Protein AF-A0A7C9IL88-F1 (afdb_monomer_lite)

pLDDT: mean 88.11, std 16.63, range [37.88, 98.62]

Structure (mmCIF, N/CA/C/O backbone):
data_AF-A0A7C9IL88-F1
#
_entry.id   AF-A0A7C9IL88-F1
#
loop_
_atom_site.group_PDB
_atom_site.id
_atom_site.type_symbol
_atom_site.label_atom_id
_atom_site.label_alt_id
_atom_site.label_comp_id
_atom_site.label_asym_id
_atom_site.label_entity_id
_atom_site.label_seq_id
_atom_site.pdbx_PDB_ins_code
_atom_site.Cartn_x
_atom_site.Cartn_y
_atom_site.Cartn_z
_atom_site.occupancy
_atom_site.B_iso_or_equiv
_atom_site.auth_seq_id
_atom_site.auth_comp_id
_atom_site.auth_asym_id
_atom_site.auth_atom_id
_atom_site.pdbx_PDB_model_num
ATOM 1 N N . MET A 1 1 ? 44.503 -61.680 9.083 1.00 37.88 1 MET A N 1
ATOM 2 C CA . MET A 1 1 ? 44.429 -60.367 8.403 1.00 37.88 1 MET A CA 1
ATOM 3 C C . MET A 1 1 ? 43.040 -60.273 7.775 1.00 37.88 1 MET A C 1
ATOM 5 O O . MET A 1 1 ? 42.826 -60.885 6.746 1.00 37.88 1 MET A O 1
ATOM 9 N N . MET A 1 2 ? 41.980 -59.873 8.492 1.00 43.75 2 MET A N 1
ATOM 10 C CA . MET A 1 2 ? 41.565 -58.480 8.766 1.00 43.75 2 MET A CA 1
ATOM 11 C C . MET A 1 2 ? 41.816 -57.551 7.581 1.00 43.75 2 MET A C 1
ATOM 13 O O . MET A 1 2 ? 42.978 -57.285 7.341 1.00 43.75 2 MET A O 1
ATOM 17 N N . PHE A 1 3 ? 40.752 -57.094 6.907 1.00 45.72 3 PHE A N 1
ATOM 18 C CA . PHE A 1 3 ? 40.484 -55.721 6.425 1.00 45.72 3 PHE A CA 1
ATOM 19 C C . PHE A 1 3 ? 39.065 -55.735 5.807 1.00 45.72 3 PHE A C 1
ATOM 21 O O . PHE A 1 3 ? 38.864 -56.195 4.695 1.00 45.72 3 PHE A O 1
ATOM 28 N N . ARG A 1 4 ? 38.031 -55.603 6.647 1.00 45.09 4 ARG A N 1
ATOM 29 C CA . ARG A 1 4 ? 37.269 -54.367 6.934 1.00 45.09 4 ARG A CA 1
ATOM 30 C C . ARG A 1 4 ? 36.177 -54.079 5.892 1.00 45.09 4 ARG A C 1
ATOM 32 O O . ARG A 1 4 ? 36.437 -53.539 4.825 1.00 45.09 4 ARG A O 1
ATOM 39 N N . SER A 1 5 ? 34.948 -54.425 6.275 1.00 49.53 5 SER A N 1
ATOM 40 C CA . SER A 1 5 ? 33.688 -54.080 5.619 1.00 49.53 5 SER A CA 1
ATOM 41 C C . SER A 1 5 ? 33.572 -52.570 5.392 1.00 49.53 5 SER A C 1
ATOM 43 O O . SER A 1 5 ? 33.618 -51.796 6.347 1.00 49.53 5 SER A O 1
ATOM 45 N N . PHE A 1 6 ? 33.389 -52.151 4.141 1.00 49.81 6 PHE A N 1
ATOM 46 C CA . PHE A 1 6 ? 33.010 -50.780 3.807 1.00 49.81 6 PHE A CA 1
ATOM 47 C C . PHE A 1 6 ? 31.492 -50.639 3.951 1.00 49.81 6 PHE A C 1
ATOM 49 O O . PHE A 1 6 ? 30.730 -51.028 3.071 1.00 49.81 6 PHE A O 1
ATOM 56 N N . VAL A 1 7 ? 31.045 -50.097 5.083 1.00 52.34 7 VAL A N 1
ATOM 57 C CA . VAL A 1 7 ? 29.676 -49.594 5.232 1.00 52.34 7 VAL A CA 1
ATOM 58 C C . VAL A 1 7 ? 29.658 -48.187 4.640 1.00 52.34 7 VAL A C 1
ATOM 60 O O . VAL A 1 7 ? 30.181 -47.250 5.238 1.00 52.34 7 VAL A O 1
ATOM 63 N N . ALA A 1 8 ? 29.097 -48.041 3.441 1.00 50.50 8 ALA A N 1
ATOM 64 C CA . ALA A 1 8 ? 28.825 -46.737 2.853 1.00 50.50 8 ALA A CA 1
ATOM 65 C C . ALA A 1 8 ? 27.608 -46.126 3.564 1.00 50.50 8 ALA A C 1
ATOM 67 O O . ALA A 1 8 ? 26.461 -46.448 3.257 1.00 50.50 8 ALA A O 1
ATOM 68 N N . ALA A 1 9 ? 27.857 -45.276 4.559 1.00 52.31 9 ALA A N 1
ATOM 69 C CA . ALA A 1 9 ? 26.819 -44.468 5.181 1.00 52.31 9 ALA A CA 1
ATOM 70 C C . ALA A 1 9 ? 26.391 -43.369 4.195 1.00 52.31 9 ALA A C 1
ATOM 72 O O . ALA A 1 9 ? 27.053 -42.342 4.061 1.00 52.31 9 ALA A O 1
ATOM 73 N N . VAL A 1 10 ? 25.291 -43.600 3.477 1.00 53.22 10 VAL A N 1
ATOM 74 C CA . VAL A 1 10 ? 24.620 -42.564 2.686 1.00 53.22 10 VAL A CA 1
ATOM 75 C C . VAL A 1 10 ? 23.903 -41.639 3.666 1.00 53.22 10 VAL A C 1
ATOM 77 O O . VAL A 1 10 ? 22.799 -41.922 4.127 1.00 53.22 10 VAL A O 1
ATOM 80 N N . VAL A 1 11 ? 24.562 -40.543 4.031 1.00 55.41 11 VAL A N 1
ATOM 81 C CA . VAL A 1 11 ? 23.942 -39.448 4.779 1.00 55.41 11 VAL A CA 1
ATOM 82 C C . VAL A 1 11 ? 23.023 -38.703 3.810 1.00 55.41 11 VAL A C 1
ATOM 84 O O . VAL A 1 11 ? 23.478 -37.901 2.998 1.00 55.41 11 VAL A O 1
ATOM 87 N N . LEU A 1 12 ? 21.720 -38.988 3.872 1.00 51.81 12 LEU A N 1
ATOM 88 C CA . LEU A 1 12 ? 20.683 -38.164 3.250 1.00 51.81 12 LEU A CA 1
ATOM 89 C C . LEU A 1 12 ? 20.620 -36.827 4.002 1.00 51.81 12 LEU A C 1
ATOM 91 O O . LEU A 1 12 ? 19.875 -36.668 4.967 1.00 51.81 12 LEU A O 1
ATOM 95 N N . LEU A 1 13 ? 21.437 -35.866 3.572 1.00 50.72 13 LEU A N 1
ATOM 96 C CA . LEU A 1 13 ? 21.272 -34.455 3.910 1.00 50.72 13 LEU A CA 1
ATOM 97 C C . LEU A 1 13 ? 19.955 -33.984 3.287 1.00 50.72 13 LEU A C 1
ATOM 99 O O . LEU A 1 13 ? 19.906 -33.585 2.125 1.00 50.72 13 LEU A O 1
ATOM 103 N N . VAL A 1 14 ? 18.870 -34.045 4.058 1.00 59.97 14 VAL A N 1
ATOM 104 C CA . VAL A 1 14 ? 17.643 -33.318 3.733 1.00 59.97 14 VAL A CA 1
ATOM 105 C C . VAL A 1 14 ? 17.959 -31.841 3.952 1.00 59.97 14 VAL A C 1
ATOM 107 O O . VAL A 1 14 ? 17.772 -31.301 5.039 1.00 59.97 14 VAL A O 1
ATOM 110 N N . ALA A 1 15 ? 18.518 -31.193 2.931 1.00 57.97 15 ALA A N 1
ATOM 111 C CA . ALA A 1 15 ? 18.582 -29.745 2.873 1.00 57.97 15 ALA A CA 1
ATOM 112 C C . ALA A 1 15 ? 17.140 -29.254 2.734 1.00 57.97 15 ALA A C 1
ATOM 114 O O . ALA A 1 15 ? 16.581 -29.204 1.640 1.00 57.97 15 ALA A O 1
ATOM 115 N N . SER A 1 16 ? 16.502 -28.960 3.864 1.00 57.47 16 SER A N 1
ATOM 116 C CA . SER A 1 16 ? 15.250 -28.221 3.901 1.00 57.47 16 SER A CA 1
ATOM 117 C C . SER A 1 16 ? 15.529 -26.832 3.337 1.00 57.47 16 SER A C 1
ATOM 119 O O . SER A 1 16 ? 15.929 -25.924 4.062 1.00 57.47 16 SER A O 1
ATOM 121 N N . ALA A 1 17 ? 15.385 -26.692 2.019 1.00 55.34 17 ALA A N 1
ATOM 122 C CA . ALA A 1 17 ? 15.328 -25.410 1.353 1.00 55.34 17 ALA A CA 1
ATOM 123 C C . ALA A 1 17 ? 14.063 -24.714 1.857 1.00 55.34 17 ALA A C 1
ATOM 125 O O . ALA A 1 17 ? 12.967 -24.923 1.342 1.00 55.34 17 ALA A O 1
ATOM 126 N N . THR A 1 18 ? 14.200 -23.913 2.910 1.00 54.59 18 THR A N 1
ATOM 127 C CA . THR A 1 18 ? 13.276 -22.819 3.166 1.00 54.59 18 THR A CA 1
ATOM 128 C C . THR A 1 18 ? 13.361 -21.916 1.945 1.00 54.59 18 THR A C 1
ATOM 130 O O . THR A 1 18 ? 14.247 -21.072 1.835 1.00 54.59 18 THR A O 1
ATOM 133 N N . THR A 1 19 ? 12.483 -22.148 0.969 1.00 51.66 19 THR A N 1
ATOM 134 C CA . THR A 1 19 ? 12.276 -21.240 -0.152 1.00 51.66 19 THR A CA 1
ATOM 135 C C . THR A 1 19 ? 11.754 -19.941 0.442 1.00 51.66 19 THR A C 1
ATOM 137 O O . THR A 1 19 ? 10.556 -19.770 0.658 1.00 51.66 19 THR A O 1
ATOM 140 N N . CYS A 1 20 ? 12.674 -19.045 0.790 1.00 55.97 20 CYS A N 1
ATOM 141 C CA . CYS A 1 20 ? 12.358 -17.651 1.011 1.00 55.97 20 CYS A CA 1
ATOM 142 C C . CYS A 1 20 ? 11.897 -17.142 -0.355 1.00 55.97 20 CYS A C 1
ATOM 144 O O . CYS A 1 20 ? 12.716 -16.950 -1.253 1.00 55.97 20 CYS A O 1
ATOM 146 N N . PHE A 1 21 ? 10.583 -17.076 -0.570 1.00 68.44 21 PHE A N 1
ATOM 147 C CA . PHE A 1 21 ? 10.034 -16.510 -1.793 1.00 68.44 21 PHE A CA 1
ATOM 148 C C . PHE A 1 21 ? 10.399 -15.028 -1.792 1.00 68.44 21 PHE A C 1
ATOM 150 O O . PHE A 1 21 ? 9.805 -14.238 -1.060 1.00 68.44 21 PHE A O 1
ATOM 157 N N . ALA A 1 22 ? 11.436 -14.676 -2.549 1.00 83.25 22 ALA A N 1
ATOM 158 C CA . ALA A 1 22 ? 11.784 -13.288 -2.784 1.00 83.25 22 ALA A CA 1
ATOM 159 C C . ALA A 1 22 ? 10.616 -12.607 -3.509 1.00 83.25 22 ALA A C 1
ATOM 161 O O . ALA A 1 22 ? 9.989 -13.199 -4.393 1.00 83.25 22 ALA A O 1
ATOM 162 N N . TYR A 1 23 ? 10.308 -11.377 -3.109 1.00 92.62 23 TYR A N 1
ATOM 163 C CA . TYR A 1 23 ? 9.358 -10.544 -3.834 1.00 92.62 23 TYR A CA 1
ATOM 164 C C . TYR A 1 23 ? 9.940 -10.121 -5.186 1.00 92.62 23 TYR A C 1
ATOM 166 O O . TYR A 1 23 ? 11.154 -10.146 -5.373 1.00 92.62 23 TYR A O 1
ATOM 174 N N . SER A 1 24 ? 9.076 -9.729 -6.126 1.00 94.56 24 SER A N 1
ATOM 175 C CA . SER A 1 24 ? 9.546 -9.089 -7.357 1.00 94.56 24 SER A CA 1
ATOM 176 C C . SER A 1 24 ? 10.116 -7.698 -7.062 1.00 94.56 24 SER A C 1
ATOM 178 O O . SER A 1 24 ? 9.750 -7.076 -6.058 1.00 94.56 24 SER A O 1
ATOM 180 N N . ASP A 1 25 ? 10.946 -7.184 -7.970 1.00 94.81 25 ASP A N 1
ATOM 181 C CA . ASP A 1 25 ? 11.553 -5.854 -7.858 1.00 94.81 25 ASP A CA 1
ATOM 182 C C . ASP A 1 25 ? 10.495 -4.748 -7.693 1.00 94.81 25 ASP A C 1
ATOM 184 O O . ASP A 1 25 ? 10.693 -3.801 -6.937 1.00 94.81 25 ASP A O 1
ATOM 188 N N . GLU A 1 26 ? 9.339 -4.871 -8.351 1.00 95.88 26 GLU A N 1
ATOM 189 C CA . GLU A 1 26 ? 8.215 -3.931 -8.248 1.00 95.88 26 GLU A CA 1
ATOM 190 C C . GLU A 1 26 ? 7.624 -3.896 -6.836 1.00 95.88 26 GLU A C 1
ATOM 192 O O . GLU A 1 26 ? 7.374 -2.822 -6.276 1.00 95.88 26 GLU A O 1
ATOM 197 N N . ILE A 1 27 ?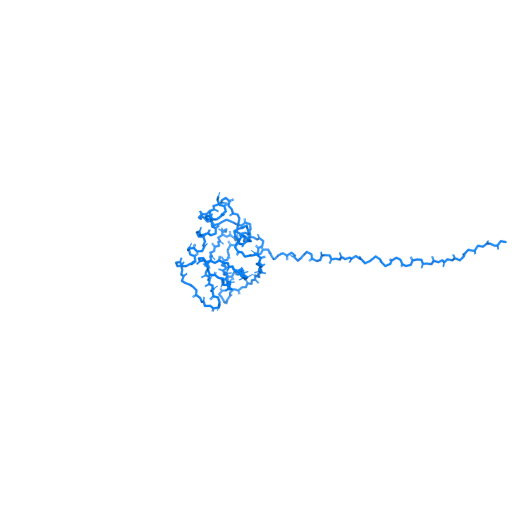 7.416 -5.078 -6.249 1.00 97.75 27 ILE A N 1
ATOM 198 C CA . ILE A 1 27 ? 6.896 -5.214 -4.889 1.00 97.75 27 ILE A CA 1
ATOM 199 C C . ILE A 1 27 ? 7.930 -4.684 -3.901 1.00 97.75 27 ILE A C 1
ATOM 201 O O . ILE A 1 27 ? 7.581 -3.900 -3.021 1.00 97.75 27 ILE A O 1
ATOM 205 N N . GLU A 1 28 ? 9.198 -5.074 -4.039 1.00 97.19 28 GLU A N 1
ATOM 206 C CA . GLU A 1 28 ? 10.271 -4.614 -3.158 1.00 97.19 28 GLU A CA 1
ATOM 207 C C . GLU A 1 28 ? 10.450 -3.093 -3.235 1.00 97.19 28 GLU A C 1
ATOM 209 O O . GLU A 1 28 ? 10.557 -2.416 -2.207 1.00 97.19 28 GLU A O 1
ATOM 214 N N . TRP A 1 29 ? 10.400 -2.534 -4.445 1.00 97.38 29 TRP A N 1
ATOM 215 C CA . TRP A 1 29 ? 10.470 -1.098 -4.660 1.00 97.38 29 TRP A CA 1
ATOM 216 C C . TRP A 1 29 ? 9.339 -0.374 -3.929 1.00 97.38 29 TRP A C 1
ATOM 218 O O . TRP A 1 29 ? 9.623 0.584 -3.207 1.00 97.38 29 TRP A O 1
ATOM 228 N N . LEU A 1 30 ? 8.087 -0.836 -4.068 1.00 98.19 30 LEU A N 1
ATOM 229 C CA . LEU A 1 30 ? 6.926 -0.213 -3.425 1.00 98.19 30 LEU A CA 1
ATOM 230 C C . LEU A 1 30 ? 6.976 -0.366 -1.906 1.00 98.19 30 LEU A C 1
ATOM 232 O O . LEU A 1 30 ? 6.764 0.612 -1.190 1.00 98.19 30 LEU A O 1
ATOM 236 N N . ARG A 1 31 ? 7.284 -1.575 -1.416 1.00 97.69 31 ARG A N 1
ATOM 237 C CA . ARG A 1 31 ? 7.424 -1.885 0.015 1.00 97.69 31 ARG A CA 1
ATOM 238 C C . ARG A 1 31 ? 8.335 -0.872 0.704 1.00 97.69 31 ARG A C 1
ATOM 240 O O . ARG A 1 31 ? 7.993 -0.411 1.789 1.00 97.69 31 ARG A O 1
ATOM 247 N N . ASN A 1 32 ? 9.430 -0.487 0.048 1.00 97.56 32 ASN A N 1
ATOM 248 C CA . ASN A 1 32 ? 10.443 0.446 0.548 1.00 97.56 32 ASN A CA 1
ATOM 249 C C . ASN A 1 32 ? 10.161 1.937 0.251 1.00 97.56 32 ASN A C 1
ATOM 251 O O . ASN A 1 32 ? 11.044 2.779 0.431 1.00 97.56 32 ASN A O 1
ATOM 255 N N . LYS A 1 33 ? 8.957 2.304 -0.211 1.00 97.88 33 LYS A N 1
ATOM 256 C CA . LYS A 1 33 ? 8.513 3.709 -0.301 1.00 97.88 33 LYS A CA 1
ATOM 257 C C . LYS A 1 33 ? 7.731 4.136 0.930 1.00 97.88 33 LYS A C 1
ATOM 259 O O . LYS A 1 33 ? 7.343 3.305 1.738 1.00 97.88 33 LYS A O 1
ATOM 264 N N . SER A 1 34 ? 7.468 5.436 1.029 1.00 97.44 34 SER A N 1
ATOM 265 C CA . SER A 1 34 ? 6.609 6.033 2.053 1.00 97.44 34 SER A CA 1
ATOM 266 C C . SER A 1 34 ? 5.509 6.849 1.383 1.00 97.44 34 SER A C 1
ATOM 268 O O . SER A 1 34 ? 5.749 7.515 0.370 1.00 97.44 34 SER A O 1
ATOM 270 N N . PHE A 1 35 ? 4.303 6.846 1.952 1.00 95.69 35 PHE A N 1
ATOM 271 C CA . PHE A 1 35 ? 3.278 7.798 1.530 1.00 95.69 35 PHE A CA 1
ATOM 272 C C . PHE A 1 35 ? 3.697 9.217 1.915 1.00 95.69 35 PHE A C 1
ATOM 274 O O . PHE A 1 35 ? 4.262 9.442 2.984 1.00 95.69 35 PHE A O 1
ATOM 281 N N . LYS A 1 36 ? 3.332 10.206 1.091 1.00 92.50 36 LYS A N 1
ATOM 282 C CA . LYS A 1 36 ? 3.567 11.625 1.420 1.00 92.50 36 LYS A CA 1
ATOM 283 C C . LYS A 1 36 ? 2.907 12.045 2.738 1.00 92.50 36 LYS A C 1
ATOM 285 O O . LYS A 1 36 ? 3.417 12.936 3.403 1.00 92.50 36 LYS A O 1
ATOM 290 N N . ALA A 1 37 ? 1.786 11.413 3.092 1.00 91.56 37 ALA A N 1
ATOM 291 C CA . ALA A 1 37 ? 1.056 11.673 4.329 1.00 91.56 37 ALA A CA 1
ATOM 292 C C . ALA A 1 37 ? 1.821 11.231 5.591 1.00 91.56 37 ALA A C 1
ATOM 294 O O . ALA A 1 37 ? 1.639 11.836 6.640 1.00 91.56 37 ALA A O 1
ATOM 295 N N . CYS A 1 38 ? 2.690 10.219 5.492 1.00 94.81 38 CYS A N 1
ATOM 296 C CA . CYS A 1 38 ? 3.501 9.732 6.607 1.00 94.81 38 CYS A CA 1
ATOM 297 C C . CYS A 1 38 ? 4.896 9.284 6.121 1.00 94.81 38 CYS A C 1
ATOM 299 O O . CYS A 1 38 ? 5.154 8.093 5.948 1.00 94.81 38 CYS A O 1
ATOM 301 N N . PRO A 1 39 ? 5.829 10.229 5.894 1.00 95.31 39 PRO A N 1
ATOM 302 C CA . PRO A 1 39 ? 7.110 9.946 5.238 1.00 95.31 39 PRO A CA 1
ATOM 303 C C . PRO A 1 39 ? 8.061 9.065 6.065 1.00 95.31 39 PRO A C 1
ATOM 305 O O . PRO A 1 39 ? 8.948 8.427 5.499 1.00 95.31 39 PRO A O 1
ATOM 308 N N . ASN A 1 40 ? 7.863 8.999 7.383 1.00 95.81 40 ASN A N 1
ATOM 309 C CA . ASN A 1 40 ? 8.730 8.269 8.313 1.00 95.81 40 ASN A CA 1
ATOM 310 C C . ASN A 1 40 ? 8.460 6.756 8.354 1.00 95.81 40 ASN A C 1
ATOM 312 O O . ASN A 1 40 ? 9.204 6.024 9.006 1.00 95.81 40 ASN A O 1
ATOM 316 N N . TYR A 1 41 ? 7.409 6.283 7.678 1.00 96.50 41 TYR A N 1
ATOM 317 C CA . TYR A 1 41 ? 7.009 4.880 7.687 1.00 96.50 41 TYR A CA 1
ATOM 318 C C . TYR A 1 41 ? 6.945 4.319 6.272 1.00 96.50 41 TYR A C 1
ATOM 320 O O . TYR A 1 41 ? 6.327 4.897 5.378 1.00 96.50 41 TYR A O 1
ATOM 328 N N . TYR A 1 42 ? 7.572 3.158 6.095 1.00 97.56 42 TYR A N 1
ATOM 329 C CA . TYR A 1 42 ? 7.540 2.430 4.837 1.00 97.56 42 TYR A CA 1
ATOM 330 C C . TYR A 1 42 ? 6.187 1.754 4.608 1.00 97.56 42 TYR A C 1
ATOM 332 O O . TYR A 1 42 ? 5.555 1.272 5.550 1.00 97.56 42 TYR A O 1
ATOM 340 N N . VAL A 1 43 ? 5.783 1.645 3.343 1.00 97.94 43 VAL A N 1
ATOM 341 C CA . VAL A 1 43 ? 4.524 1.028 2.905 1.00 97.94 43 VAL A CA 1
ATOM 342 C C . VAL A 1 43 ? 4.376 -0.396 3.443 1.00 97.94 43 VAL A C 1
ATOM 344 O O . VAL A 1 43 ? 3.290 -0.754 3.892 1.00 97.94 43 VAL A O 1
ATOM 347 N N . TRP A 1 44 ? 5.452 -1.195 3.471 1.00 96.81 44 TRP A N 1
ATOM 348 C CA . TRP A 1 44 ? 5.383 -2.557 4.018 1.00 96.81 44 TRP A CA 1
ATOM 349 C C . TRP A 1 44 ? 4.938 -2.578 5.484 1.00 96.81 44 TRP A C 1
ATOM 351 O O . TRP A 1 44 ? 4.108 -3.401 5.852 1.00 96.81 44 TRP A O 1
ATOM 361 N N . ARG A 1 45 ? 5.436 -1.642 6.304 1.00 96.38 45 ARG A N 1
ATOM 362 C CA . ARG A 1 45 ? 5.130 -1.581 7.737 1.00 96.38 45 ARG A CA 1
ATOM 363 C C . ARG A 1 45 ? 3.679 -1.178 7.970 1.00 96.38 45 ARG A C 1
ATOM 365 O O . ARG A 1 45 ? 3.026 -1.735 8.842 1.00 96.38 45 ARG A O 1
ATOM 372 N N . LEU A 1 46 ? 3.182 -0.230 7.175 1.00 96.88 46 LEU A N 1
ATOM 373 C CA . LEU A 1 46 ? 1.785 0.205 7.216 1.00 96.88 46 LEU A CA 1
ATOM 374 C C . LEU A 1 46 ? 0.837 -0.945 6.865 1.00 96.88 46 LEU A C 1
ATOM 376 O O . LEU A 1 46 ? -0.132 -1.198 7.575 1.00 96.88 46 LEU A O 1
ATOM 380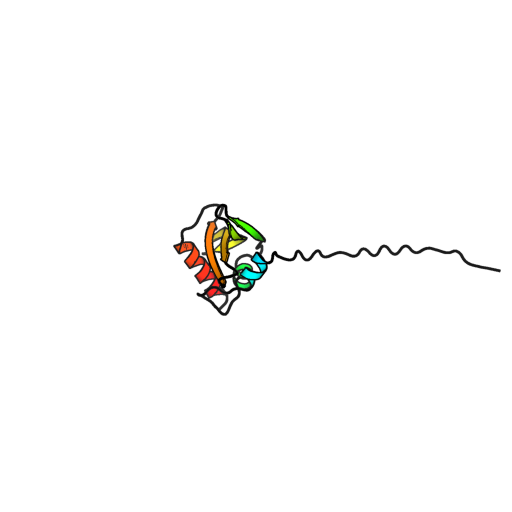 N N . ILE A 1 47 ? 1.151 -1.665 5.787 1.00 97.19 47 ILE A N 1
ATOM 381 C CA . ILE A 1 47 ? 0.332 -2.776 5.316 1.00 97.19 47 ILE A CA 1
ATOM 382 C C . ILE A 1 47 ? 0.371 -3.943 6.294 1.00 97.19 47 ILE A C 1
ATOM 384 O O . ILE A 1 47 ? -0.687 -4.431 6.663 1.00 97.19 47 ILE A O 1
ATOM 388 N N . GLU A 1 48 ? 1.540 -4.373 6.765 1.00 94.94 48 GLU A N 1
ATOM 389 C CA . GLU A 1 48 ? 1.640 -5.504 7.698 1.00 94.94 48 GLU A CA 1
ATOM 390 C C . GLU A 1 48 ? 0.978 -5.208 9.059 1.00 94.94 48 GLU A C 1
ATOM 392 O O . GLU A 1 48 ? 0.503 -6.133 9.714 1.00 94.94 48 GLU A O 1
ATOM 397 N N . ASN A 1 49 ? 0.856 -3.932 9.455 1.00 94.44 49 ASN A N 1
ATOM 398 C CA . ASN A 1 49 ? 0.094 -3.529 10.644 1.00 94.44 49 ASN A CA 1
ATOM 399 C C . ASN A 1 49 ? -1.427 -3.737 10.484 1.00 94.44 49 ASN A C 1
ATOM 401 O O . ASN A 1 49 ? -2.112 -4.062 11.450 1.00 94.44 49 ASN A O 1
ATOM 405 N N . TYR A 1 50 ? -1.960 -3.562 9.272 1.00 94.25 50 TYR A N 1
ATOM 406 C CA . TYR A 1 50 ? -3.396 -3.685 8.978 1.00 94.25 50 TYR A CA 1
ATOM 407 C C . TYR A 1 50 ? -3.799 -5.066 8.448 1.00 94.25 50 TYR A C 1
ATOM 409 O O . TYR A 1 50 ? -4.925 -5.518 8.661 1.00 94.25 50 TYR A O 1
ATOM 417 N N . PHE A 1 51 ? -2.883 -5.729 7.748 1.00 95.12 51 PHE A N 1
ATOM 418 C CA . PHE A 1 51 ? -3.095 -6.967 7.011 1.00 95.12 51 PHE A CA 1
ATOM 419 C C . PHE A 1 51 ? -2.187 -8.066 7.579 1.00 95.12 51 PHE A C 1
ATOM 421 O O . PHE A 1 51 ? -1.113 -8.323 7.026 1.00 95.12 51 PHE A O 1
ATOM 428 N N . PRO A 1 52 ? -2.601 -8.760 8.654 1.00 90.81 52 PRO A N 1
ATOM 429 C CA . PRO A 1 52 ? -1.799 -9.830 9.251 1.00 90.81 52 PRO A CA 1
ATOM 430 C C . PRO A 1 52 ? -1.545 -11.007 8.294 1.00 90.81 52 PRO A C 1
ATOM 432 O O . PRO A 1 52 ? -0.614 -11.780 8.500 1.00 90.81 52 PRO A O 1
ATOM 435 N N . ASP A 1 53 ? -2.366 -11.162 7.252 1.00 94.44 53 ASP A N 1
ATOM 436 C CA . ASP A 1 53 ? -2.248 -12.189 6.214 1.00 94.44 53 ASP A CA 1
ATOM 437 C C . ASP A 1 53 ? -1.995 -11.600 4.813 1.00 94.44 53 ASP A C 1
ATOM 439 O O . ASP A 1 53 ? -2.398 -12.199 3.811 1.00 94.44 53 ASP A O 1
ATOM 443 N N . ALA A 1 54 ? -1.330 -10.437 4.738 1.00 96.94 54 ALA A N 1
ATOM 444 C CA . ALA A 1 54 ? -1.015 -9.754 3.484 1.00 96.94 54 ALA A CA 1
ATOM 445 C C . ALA A 1 54 ? -0.347 -10.677 2.453 1.00 96.94 54 ALA A C 1
ATOM 447 O O . ALA A 1 54 ? 0.674 -11.318 2.710 1.00 96.94 54 ALA A O 1
ATOM 448 N N . ARG A 1 55 ? -0.893 -10.675 1.238 1.00 97.19 55 ARG A N 1
ATOM 449 C CA . ARG A 1 55 ? -0.321 -11.309 0.049 1.00 97.19 55 ARG A CA 1
ATOM 450 C C . ARG A 1 55 ? -0.083 -10.253 -1.010 1.00 97.19 55 ARG A C 1
ATOM 452 O O . ARG A 1 55 ? -0.975 -9.453 -1.276 1.00 97.19 55 ARG A O 1
ATOM 459 N N . TRP A 1 56 ? 1.101 -10.294 -1.602 1.00 97.56 56 TRP A N 1
ATOM 460 C CA . TRP A 1 56 ? 1.551 -9.331 -2.595 1.00 97.56 56 TRP A CA 1
ATOM 461 C C . TRP A 1 56 ? 1.731 -10.018 -3.942 1.00 97.56 56 TRP A C 1
ATOM 463 O O . TRP A 1 56 ? 2.281 -11.117 -4.008 1.00 97.56 56 TRP A O 1
ATOM 473 N N . ASP A 1 57 ? 1.315 -9.341 -5.000 1.00 96.75 57 ASP A N 1
ATOM 474 C CA . ASP A 1 57 ? 1.559 -9.729 -6.384 1.00 96.75 57 ASP A CA 1
ATOM 475 C C . ASP A 1 57 ? 1.787 -8.482 -7.230 1.00 96.75 57 ASP A C 1
ATOM 477 O O . ASP A 1 57 ? 1.287 -7.400 -6.924 1.00 96.75 57 ASP A O 1
ATOM 481 N N . SER A 1 58 ? 2.569 -8.639 -8.287 1.00 96.62 58 SER A N 1
ATOM 482 C CA . SER A 1 58 ? 2.876 -7.594 -9.252 1.00 96.62 58 SER A CA 1
ATOM 483 C C . SER A 1 58 ? 2.490 -8.043 -10.650 1.00 96.62 58 SER A C 1
ATOM 485 O O . SER A 1 58 ? 2.377 -9.235 -10.946 1.00 96.62 58 SER A O 1
ATOM 487 N N . GLY A 1 59 ? 2.274 -7.066 -11.518 1.00 94.31 59 GLY A N 1
ATOM 488 C CA . GLY A 1 59 ? 1.952 -7.306 -12.910 1.00 94.31 59 GLY A CA 1
ATOM 489 C C . GLY A 1 59 ? 1.879 -6.010 -13.696 1.00 94.31 59 GLY A C 1
ATOM 490 O O . GLY A 1 59 ? 2.419 -4.979 -13.291 1.00 94.31 59 GLY A O 1
ATOM 491 N N . TRP A 1 60 ? 1.170 -6.085 -14.812 1.00 92.31 60 TRP A N 1
ATOM 492 C CA . TRP A 1 60 ? 0.914 -4.960 -15.697 1.00 92.31 60 TRP A CA 1
ATOM 493 C C . TRP A 1 60 ? -0.588 -4.709 -15.780 1.00 92.31 60 TRP A C 1
ATOM 495 O O . TRP A 1 60 ? -1.369 -5.662 -15.781 1.00 92.31 60 TRP A O 1
ATOM 505 N N . SER A 1 61 ? -0.990 -3.442 -15.842 1.00 84.75 61 SER A N 1
ATOM 506 C CA . SER A 1 61 ? -2.344 -3.075 -16.252 1.00 84.75 61 SER A CA 1
ATOM 507 C C . SER A 1 61 ? -2.517 -3.271 -17.761 1.00 84.75 61 SER A C 1
ATOM 509 O O . SER A 1 61 ? -1.539 -3.321 -18.511 1.00 84.75 61 SER A O 1
ATOM 511 N N . ASP A 1 62 ? -3.768 -3.293 -18.222 1.00 83.88 62 ASP A N 1
ATOM 512 C CA . ASP A 1 62 ? -4.095 -3.311 -19.657 1.00 83.88 62 ASP A CA 1
ATOM 513 C C . ASP A 1 62 ? -3.584 -2.055 -20.396 1.00 83.88 62 ASP A C 1
ATOM 515 O O . ASP A 1 62 ? -3.419 -2.060 -21.614 1.00 83.88 62 ASP A O 1
ATOM 519 N N . GLU A 1 63 ? -3.302 -0.983 -19.650 1.00 82.69 63 GLU A N 1
ATOM 520 C CA . GLU A 1 63 ? -2.769 0.294 -20.139 1.00 82.69 63 GLU A CA 1
ATOM 521 C C . GLU A 1 63 ? -1.227 0.329 -20.143 1.00 82.69 63 GLU A C 1
ATOM 523 O O . GLU A 1 63 ? -0.629 1.297 -20.611 1.00 82.69 63 GLU A O 1
ATOM 528 N N . GLY A 1 64 ? -0.571 -0.739 -19.670 1.00 84.94 64 GLY A N 1
ATOM 529 C CA . GLY A 1 64 ? 0.887 -0.870 -19.655 1.00 84.94 64 GLY A CA 1
ATOM 530 C C . GLY A 1 64 ? 1.574 -0.235 -18.445 1.00 84.94 64 GLY A C 1
ATOM 531 O O . GLY A 1 64 ? 2.788 -0.036 -18.477 1.00 84.94 64 GLY A O 1
ATOM 532 N N . ASP A 1 65 ? 0.836 0.061 -17.376 1.00 87.94 65 ASP A N 1
ATOM 533 C CA . ASP A 1 65 ? 1.414 0.516 -16.112 1.00 87.94 65 ASP A CA 1
ATOM 534 C C . ASP A 1 65 ? 1.832 -0.670 -15.240 1.00 87.94 65 ASP A C 1
ATOM 536 O O . ASP A 1 65 ? 1.128 -1.679 -15.164 1.00 87.94 65 ASP A O 1
ATOM 540 N N . TYR A 1 66 ? 2.936 -0.530 -14.504 1.00 95.00 66 TYR A N 1
ATOM 541 C CA . TYR A 1 66 ? 3.266 -1.480 -13.445 1.00 95.00 66 TYR A CA 1
ATOM 542 C C . TYR A 1 66 ? 2.252 -1.370 -12.312 1.00 95.00 66 TYR A C 1
ATOM 544 O O . TYR A 1 66 ? 2.038 -0.286 -11.756 1.00 95.00 66 TYR A O 1
ATOM 552 N N . ILE A 1 67 ? 1.683 -2.510 -11.933 1.00 96.81 67 ILE A N 1
ATOM 553 C CA . ILE A 1 67 ? 0.755 -2.610 -10.813 1.00 96.81 67 ILE A CA 1
ATOM 554 C C . ILE A 1 67 ? 1.299 -3.526 -9.724 1.00 96.81 67 ILE A C 1
ATOM 556 O O . ILE A 1 67 ? 1.934 -4.544 -9.998 1.00 96.81 67 ILE A O 1
ATOM 560 N N . VAL A 1 68 ? 1.010 -3.170 -8.476 1.00 98.31 68 VAL A N 1
ATOM 561 C CA . VAL A 1 68 ? 1.223 -4.022 -7.306 1.00 98.31 68 VAL A CA 1
ATOM 562 C C . VAL A 1 68 ? -0.096 -4.138 -6.564 1.00 98.31 68 VAL A C 1
ATOM 564 O O . VAL A 1 68 ? -0.692 -3.129 -6.189 1.00 98.31 68 VAL A O 1
ATOM 567 N N . ASN A 1 69 ? -0.547 -5.364 -6.337 1.00 98.12 69 ASN A N 1
ATOM 568 C CA . ASN A 1 69 ? -1.717 -5.648 -5.527 1.00 98.12 69 ASN A CA 1
ATOM 569 C C . ASN A 1 69 ? -1.309 -6.158 -4.155 1.00 98.12 69 ASN A C 1
ATOM 571 O O . ASN A 1 69 ? -0.345 -6.910 -4.003 1.00 98.12 69 ASN A O 1
ATOM 575 N N . VAL A 1 70 ? -2.126 -5.809 -3.171 1.00 98.38 70 VAL A N 1
ATOM 576 C CA . VAL A 1 70 ? -2.059 -6.349 -1.822 1.00 98.38 70 VAL A CA 1
ATOM 577 C C . VAL A 1 70 ? -3.433 -6.848 -1.440 1.00 98.38 70 VAL A C 1
ATOM 579 O O . VAL A 1 70 ? -4.406 -6.096 -1.463 1.00 98.38 70 VAL A O 1
ATOM 582 N N . ARG A 1 71 ? -3.518 -8.130 -1.100 1.00 98.38 71 ARG A N 1
ATOM 583 C CA . ARG A 1 71 ? -4.759 -8.796 -0.704 1.00 98.38 71 ARG A CA 1
ATOM 584 C C . ARG A 1 71 ? -4.619 -9.363 0.695 1.00 98.38 71 ARG A C 1
ATOM 586 O O . ARG A 1 71 ? -3.582 -9.919 1.039 1.00 98.38 71 ARG A O 1
ATOM 593 N N . GLY A 1 72 ? -5.685 -9.292 1.474 1.00 98.06 72 GLY A N 1
ATOM 594 C CA . GLY A 1 72 ? -5.730 -9.903 2.797 1.00 98.06 72 GLY A CA 1
ATOM 595 C C . GLY A 1 72 ? -7.000 -9.532 3.541 1.00 98.06 72 GLY A C 1
ATOM 596 O O . GLY A 1 72 ? -7.887 -8.861 3.007 1.00 98.06 72 GLY A O 1
ATOM 597 N N . LYS A 1 73 ? -7.109 -9.998 4.775 1.00 97.88 73 LYS A N 1
ATOM 598 C CA . LYS A 1 73 ? -8.152 -9.586 5.705 1.00 97.88 73 LYS A CA 1
ATOM 599 C C . LYS A 1 73 ? -7.628 -8.440 6.554 1.00 97.88 73 LYS A C 1
ATOM 601 O O . LYS A 1 73 ? -6.485 -8.466 6.991 1.00 97.88 73 LYS A O 1
ATOM 606 N N . MET A 1 74 ? -8.492 -7.477 6.838 1.00 95.88 74 MET A N 1
ATOM 607 C CA . MET A 1 74 ? -8.199 -6.414 7.794 1.00 95.88 74 MET A CA 1
ATOM 608 C C . MET A 1 74 ? -9.447 -6.045 8.591 1.00 95.88 74 MET A C 1
ATOM 610 O O . MET A 1 74 ? -10.573 -6.278 8.140 1.00 95.88 74 MET A O 1
ATOM 614 N N . SER A 1 75 ? -9.236 -5.446 9.761 1.00 95.06 75 SER A N 1
ATOM 615 C CA . SER A 1 75 ? -10.283 -4.745 10.500 1.00 95.06 75 SER A CA 1
ATOM 616 C C . SER A 1 75 ? -10.188 -3.262 10.177 1.00 95.06 75 SER A C 1
ATOM 618 O O . SER A 1 75 ? -9.142 -2.650 10.373 1.00 95.06 75 SER A O 1
ATOM 620 N N . PHE A 1 76 ? -11.269 -2.675 9.678 1.00 94.31 76 PHE A N 1
ATOM 621 C CA . PHE A 1 76 ? -11.331 -1.253 9.372 1.00 94.31 76 PHE A CA 1
ATOM 622 C C . PHE A 1 76 ? -12.650 -0.679 9.874 1.00 94.31 76 PHE A C 1
ATOM 624 O O . PHE A 1 76 ? -13.722 -1.195 9.560 1.00 94.31 76 PHE A O 1
ATOM 631 N N . LYS A 1 77 ? -12.573 0.365 10.711 1.00 92.19 77 LYS A N 1
ATOM 632 C CA . LYS A 1 77 ? -13.737 0.982 11.378 1.00 92.19 77 LYS A CA 1
ATOM 633 C C . LYS A 1 77 ? -14.647 -0.025 12.102 1.00 92.19 77 LYS A C 1
ATOM 635 O O . LYS A 1 77 ? -15.872 0.064 12.039 1.00 92.19 77 LYS A O 1
ATOM 640 N N . GLY A 1 78 ? -14.044 -1.010 12.767 1.00 92.62 78 GLY A N 1
ATOM 641 C CA . GLY A 1 78 ? -14.770 -2.052 13.500 1.00 92.62 78 GLY A CA 1
ATOM 642 C C . GLY A 1 78 ? -15.415 -3.127 12.619 1.00 92.62 78 GLY A C 1
ATOM 643 O O . GLY A 1 78 ? -16.151 -3.964 13.137 1.00 92.62 78 GLY A O 1
ATOM 644 N N . GLN A 1 79 ? -15.149 -3.133 11.309 1.00 94.31 79 GLN A N 1
ATOM 645 C CA . GLN A 1 79 ? -15.633 -4.156 10.385 1.00 94.31 79 GLN A CA 1
ATOM 646 C C . GLN A 1 79 ? -14.476 -4.988 9.837 1.00 94.31 79 GLN A C 1
ATOM 648 O O . GLN A 1 79 ? -13.483 -4.450 9.355 1.00 94.31 79 GLN A O 1
ATOM 653 N N . ASN A 1 80 ? -14.636 -6.310 9.856 1.00 96.56 80 ASN A N 1
ATOM 654 C CA . ASN A 1 80 ? -13.700 -7.219 9.203 1.00 96.56 80 ASN A CA 1
ATOM 655 C C . ASN A 1 80 ? -14.045 -7.336 7.717 1.00 96.56 80 ASN A C 1
ATOM 657 O O . ASN A 1 80 ? -15.157 -7.733 7.363 1.00 96.56 80 ASN A O 1
ATOM 661 N N . VAL A 1 81 ? -13.082 -7.036 6.850 1.00 97.06 81 VAL A N 1
ATOM 662 C CA . VAL A 1 81 ? -13.248 -7.074 5.392 1.00 97.06 81 VAL A CA 1
ATOM 663 C C . VAL A 1 81 ? -12.137 -7.886 4.740 1.00 97.06 81 VAL A C 1
ATOM 665 O O . VAL A 1 81 ? -11.007 -7.920 5.225 1.00 97.06 81 VAL A O 1
ATOM 668 N N . LYS A 1 82 ? -12.445 -8.532 3.611 1.00 98.25 82 LYS A N 1
ATOM 669 C CA . LYS A 1 82 ? -11.418 -8.964 2.655 1.00 98.25 82 LYS A CA 1
ATOM 670 C C . LYS A 1 82 ? -11.105 -7.773 1.766 1.00 98.25 82 LYS A C 1
ATOM 672 O O . LYS A 1 82 ? -11.993 -7.327 1.043 1.00 98.25 82 LYS A O 1
ATOM 677 N N . ALA A 1 83 ? -9.890 -7.257 1.833 1.00 98.44 83 ALA A N 1
ATOM 678 C CA . ALA A 1 83 ? -9.503 -6.071 1.095 1.00 98.44 83 ALA A CA 1
ATOM 679 C C . ALA A 1 83 ? -8.491 -6.379 -0.012 1.00 98.44 83 ALA A C 1
ATOM 681 O O . ALA A 1 83 ? -7.671 -7.293 0.107 1.00 98.44 83 ALA A O 1
ATOM 682 N N . LEU A 1 84 ? -8.589 -5.596 -1.086 1.00 98.50 84 LEU A N 1
ATOM 683 C CA . LEU A 1 84 ? -7.616 -5.506 -2.169 1.00 98.50 84 LEU A CA 1
ATOM 684 C C . LEU A 1 84 ? -7.196 -4.045 -2.291 1.00 98.50 84 LEU A C 1
ATOM 686 O O . LEU A 1 84 ? -8.048 -3.181 -2.490 1.00 98.50 84 LEU A O 1
ATOM 690 N N . LEU A 1 85 ? -5.900 -3.775 -2.175 1.00 98.50 85 LEU A N 1
ATOM 691 C CA . LEU A 1 85 ? -5.291 -2.488 -2.499 1.00 98.50 85 LEU A CA 1
ATOM 692 C C . LEU A 1 85 ? -4.512 -2.674 -3.794 1.00 98.50 85 LEU A C 1
ATOM 694 O O . LEU A 1 85 ? -3.653 -3.550 -3.857 1.00 98.50 85 LEU A O 1
ATOM 698 N N . GLN A 1 86 ? -4.798 -1.858 -4.801 1.00 98.19 86 GLN A N 1
ATOM 699 C CA . GLN A 1 86 ? -4.009 -1.810 -6.027 1.00 98.19 86 GLN A CA 1
ATOM 700 C C . GLN A 1 86 ? -3.221 -0.510 -6.043 1.00 98.19 86 GLN A C 1
ATOM 702 O O . GLN A 1 86 ? -3.755 0.565 -5.741 1.00 98.19 86 GLN A O 1
ATOM 707 N N . PHE A 1 87 ? -1.955 -0.633 -6.409 1.00 98.19 87 PHE A N 1
ATOM 708 C CA . PHE A 1 87 ? -1.038 0.468 -6.604 1.00 98.19 87 PHE A CA 1
ATOM 709 C C . PHE A 1 87 ? -0.581 0.494 -8.049 1.00 98.19 87 PHE A C 1
ATOM 711 O O . PHE A 1 87 ? -0.167 -0.537 -8.570 1.00 98.19 87 PHE A O 1
ATOM 718 N N . THR A 1 88 ? -0.568 1.677 -8.651 1.00 97.12 88 THR A N 1
ATOM 719 C CA . THR A 1 88 ? 0.227 1.944 -9.850 1.00 97.12 88 THR A CA 1
ATOM 720 C C . THR A 1 88 ? 1.580 2.490 -9.409 1.00 97.12 88 THR A C 1
ATOM 722 O O . THR A 1 88 ? 1.632 3.368 -8.540 1.00 97.12 88 THR A O 1
ATOM 725 N N . ILE A 1 89 ? 2.674 1.992 -9.990 1.00 96.44 89 ILE A N 1
ATOM 726 C CA . ILE A 1 89 ? 4.034 2.439 -9.668 1.00 96.44 89 ILE A CA 1
ATOM 727 C C . ILE A 1 89 ? 4.777 2.956 -10.904 1.00 96.44 89 ILE A C 1
ATOM 729 O O . ILE A 1 89 ? 4.672 2.418 -12.000 1.00 96.44 89 ILE A O 1
ATOM 733 N N . ASP A 1 90 ? 5.598 3.982 -10.697 1.00 94.88 90 ASP A N 1
ATOM 734 C CA . ASP A 1 90 ? 6.558 4.509 -11.663 1.00 94.88 90 ASP A CA 1
ATOM 735 C C . ASP A 1 90 ? 7.934 4.609 -10.982 1.00 94.88 90 ASP A C 1
ATOM 737 O O . ASP A 1 90 ? 8.296 5.655 -10.416 1.00 94.88 90 ASP A O 1
ATOM 741 N N . PRO A 1 91 ? 8.723 3.515 -11.014 1.00 92.12 91 PRO A N 1
ATOM 742 C CA . PRO A 1 91 ? 10.047 3.480 -10.410 1.00 92.12 91 PRO A CA 1
ATOM 743 C C . PRO A 1 91 ? 11.007 4.527 -10.970 1.00 92.12 91 PRO A C 1
ATOM 745 O O . PRO A 1 91 ? 11.819 5.067 -10.218 1.00 92.12 91 PRO A O 1
ATOM 748 N N . LYS A 1 92 ? 10.881 4.863 -12.261 1.00 91.81 92 LYS A N 1
ATOM 749 C CA . LYS A 1 92 ? 11.746 5.835 -12.946 1.00 91.81 92 LYS A CA 1
ATOM 750 C C . LYS A 1 92 ? 11.508 7.252 -12.438 1.00 91.81 92 LYS A C 1
ATOM 752 O O . LYS A 1 92 ? 12.459 8.014 -12.287 1.00 91.81 92 LYS A O 1
ATOM 757 N N . ARG A 1 93 ? 10.252 7.616 -12.167 1.00 93.56 93 ARG A N 1
ATOM 758 C CA . ARG A 1 93 ? 9.883 8.943 -11.643 1.00 93.56 93 ARG A CA 1
ATOM 759 C C . ARG A 1 93 ? 9.775 8.980 -10.123 1.00 93.56 93 ARG A C 1
ATOM 761 O O . ARG A 1 93 ? 9.512 10.048 -9.571 1.00 93.56 93 ARG A O 1
ATOM 768 N N . GLY A 1 94 ? 9.965 7.849 -9.446 1.00 93.19 94 GLY A N 1
ATOM 769 C CA . GLY A 1 94 ? 9.889 7.773 -7.991 1.00 93.19 94 GLY A CA 1
ATOM 770 C C . GLY A 1 94 ? 8.465 7.920 -7.446 1.00 93.19 94 GLY A C 1
ATOM 771 O O . GLY A 1 94 ? 8.307 8.406 -6.328 1.00 93.19 94 GLY A O 1
ATOM 772 N N . LYS A 1 95 ? 7.431 7.586 -8.231 1.00 94.69 95 LYS A N 1
ATOM 773 C CA . LYS A 1 95 ? 6.023 7.84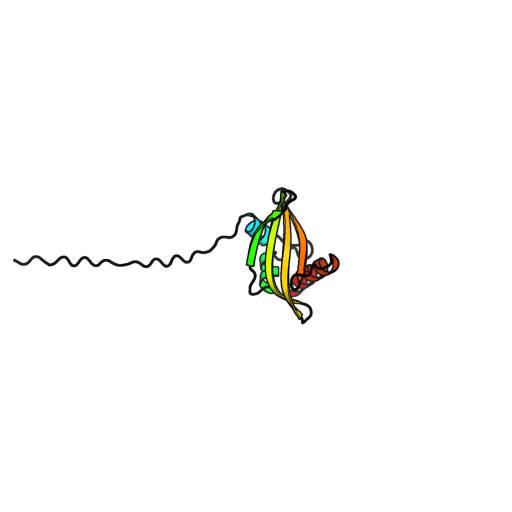8 -7.886 1.00 94.69 95 LYS A CA 1
ATOM 774 C C . LYS A 1 95 ? 5.227 6.561 -7.739 1.00 94.69 95 LYS A C 1
ATOM 776 O O . LYS A 1 95 ? 5.486 5.591 -8.437 1.00 94.69 95 LYS A O 1
ATOM 781 N N . PHE A 1 96 ? 4.248 6.578 -6.847 1.00 96.94 96 PHE A N 1
ATOM 782 C CA . PHE A 1 96 ? 3.234 5.540 -6.746 1.00 96.94 96 PHE A CA 1
ATOM 783 C C . PHE A 1 96 ? 1.930 6.147 -6.242 1.00 96.94 96 PHE A C 1
ATOM 785 O O . PHE A 1 96 ? 1.957 7.138 -5.509 1.00 96.94 96 PHE A O 1
ATOM 792 N N . ASP A 1 97 ? 0.814 5.531 -6.612 1.00 95.88 97 ASP A N 1
ATOM 793 C CA . ASP A 1 97 ? -0.524 5.942 -6.205 1.00 95.88 97 ASP A CA 1
ATOM 794 C C . ASP A 1 97 ? -1.381 4.708 -5.917 1.00 95.88 97 ASP A C 1
ATOM 796 O O . ASP A 1 97 ? -1.328 3.723 -6.650 1.00 95.88 97 ASP A O 1
ATOM 800 N N . MET A 1 98 ? -2.208 4.767 -4.868 1.00 97.06 98 MET A N 1
ATOM 801 C CA . MET A 1 98 ? -3.227 3.744 -4.616 1.00 97.06 98 MET A CA 1
ATOM 802 C C . MET A 1 98 ? -4.439 4.021 -5.513 1.00 97.06 98 MET A C 1
ATOM 804 O O . MET A 1 98 ? -5.295 4.861 -5.197 1.00 97.06 98 MET A O 1
ATOM 808 N N . ASN A 1 99 ? -4.482 3.366 -6.672 1.00 94.44 99 ASN A N 1
ATOM 809 C CA . ASN A 1 99 ? -5.474 3.618 -7.715 1.00 94.44 99 ASN A CA 1
ATOM 810 C C . ASN A 1 99 ? -6.798 2.894 -7.458 1.00 94.44 99 ASN A C 1
ATOM 812 O O . ASN A 1 99 ? -7.849 3.453 -7.782 1.00 94.44 99 ASN A O 1
ATOM 816 N N . ALA A 1 100 ? -6.773 1.726 -6.809 1.00 97.06 100 ALA A N 1
ATOM 817 C CA . ALA A 1 100 ? -7.984 0.996 -6.449 1.00 97.06 100 ALA A CA 1
ATOM 818 C C . ALA A 1 100 ? -7.955 0.473 -5.010 1.00 97.06 100 ALA A C 1
ATOM 820 O O . ALA A 1 100 ? -6.906 0.217 -4.421 1.00 97.06 100 ALA A O 1
ATOM 821 N N . LEU A 1 101 ? -9.155 0.348 -4.455 1.00 98.50 101 LEU A N 1
ATOM 822 C CA . LEU A 1 101 ? -9.427 -0.264 -3.167 1.00 98.50 101 LEU A CA 1
ATOM 823 C C . LEU A 1 101 ? -10.736 -1.025 -3.303 1.00 98.50 101 LEU A C 1
ATOM 825 O O . LEU A 1 101 ? -11.713 -0.457 -3.786 1.00 98.50 101 LEU A O 1
ATOM 829 N N . GLU A 1 102 ? -10.770 -2.268 -2.852 1.00 98.62 102 GLU A N 1
ATOM 830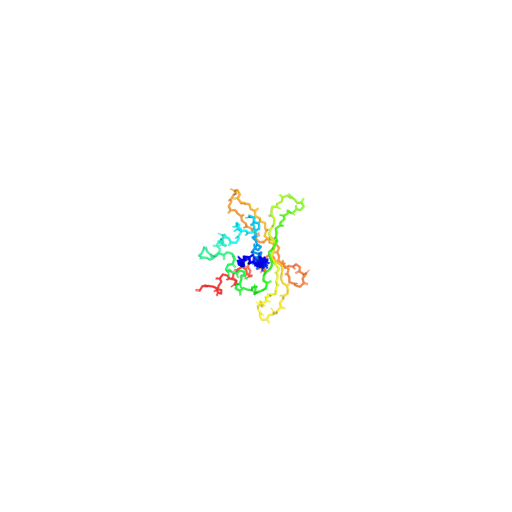 C CA . GLU A 1 102 ? -11.995 -3.056 -2.786 1.00 98.62 102 GLU A CA 1
ATOM 831 C C . GLU A 1 102 ? -12.194 -3.605 -1.384 1.00 98.62 102 GLU A C 1
ATOM 833 O O . GLU A 1 102 ? -11.241 -4.072 -0.763 1.00 98.62 102 GLU A O 1
ATOM 838 N N . PHE A 1 103 ? -13.443 -3.615 -0.920 1.00 98.31 103 PHE A N 1
ATOM 839 C CA . PHE A 1 103 ? -13.866 -4.336 0.278 1.00 98.31 103 PHE A CA 1
ATOM 840 C C . PHE A 1 103 ? -14.863 -5.412 -0.119 1.00 98.31 103 PHE A C 1
ATOM 842 O O . PHE A 1 103 ? -15.896 -5.128 -0.718 1.00 98.31 103 PHE A O 1
ATOM 849 N N . ASN A 1 104 ? -14.550 -6.665 0.205 1.00 97.88 104 ASN A N 1
ATOM 850 C CA . ASN A 1 104 ? -15.344 -7.839 -0.151 1.00 97.88 104 ASN A CA 1
ATOM 851 C C . ASN A 1 104 ? -15.664 -7.909 -1.661 1.00 97.88 104 ASN A C 1
ATOM 853 O O . ASN A 1 104 ? -16.765 -8.297 -2.048 1.00 97.88 104 ASN A O 1
ATOM 857 N N . GLY A 1 105 ? -14.702 -7.514 -2.505 1.00 97.88 105 GLY A N 1
ATOM 858 C CA . GLY A 1 105 ? -14.842 -7.464 -3.966 1.00 97.88 105 GLY A CA 1
ATOM 859 C C . GLY A 1 105 ? -15.662 -6.283 -4.495 1.00 97.88 105 GLY A C 1
ATOM 860 O O . GLY A 1 105 ? -15.971 -6.246 -5.680 1.00 97.88 105 GLY A O 1
ATOM 861 N N . GLN A 1 106 ? -16.053 -5.337 -3.635 1.00 98.25 106 GLN A N 1
ATOM 862 C CA . GLN A 1 106 ? -16.757 -4.121 -4.038 1.00 98.25 106 GLN A CA 1
ATOM 863 C C . GLN A 1 106 ? -15.782 -2.940 -4.085 1.00 98.25 106 GLN A C 1
ATOM 865 O O . GLN A 1 106 ? -15.203 -2.607 -3.039 1.00 98.25 106 GLN A O 1
ATOM 870 N N . PRO A 1 107 ? -15.616 -2.277 -5.245 1.00 98.38 107 PRO A N 1
ATOM 871 C CA . PRO A 1 107 ? -14.791 -1.082 -5.366 1.00 98.38 107 PRO A CA 1
ATOM 872 C C . PRO A 1 107 ? -15.207 0.016 -4.388 1.00 98.38 107 PRO A C 1
ATOM 874 O O . PRO A 1 107 ? -16.390 0.241 -4.137 1.00 98.38 107 PRO A O 1
ATOM 877 N N . GLN A 1 108 ? -14.217 0.712 -3.842 1.00 98.50 108 GLN A N 1
ATOM 878 C CA . GLN A 1 108 ? -14.390 1.802 -2.892 1.00 98.50 108 GLN A CA 1
ATOM 879 C C . GLN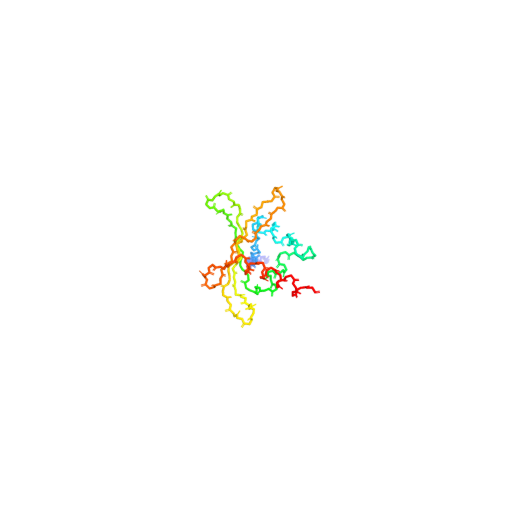 A 1 108 ? -14.056 3.151 -3.530 1.00 98.50 108 GLN A C 1
ATOM 881 O O . GLN A 1 108 ? -13.258 3.254 -4.469 1.00 98.50 108 GLN A O 1
ATOM 886 N N . SER A 1 109 ? -14.661 4.210 -2.990 1.00 98.12 109 SER A N 1
ATOM 887 C CA . SER A 1 109 ? -14.459 5.570 -3.484 1.00 98.12 109 SER A CA 1
ATOM 888 C C . SER A 1 109 ? -13.031 6.069 -3.235 1.00 98.12 109 SER A C 1
ATOM 890 O O . SER A 1 109 ? -12.286 5.537 -2.406 1.00 98.12 109 SER A O 1
ATOM 892 N N . LYS A 1 110 ? -12.639 7.135 -3.937 1.00 97.50 110 LYS A N 1
ATOM 893 C CA . LYS A 1 110 ? -11.336 7.782 -3.730 1.00 97.50 110 LYS A CA 1
ATOM 894 C C . LYS A 1 110 ? -11.195 8.325 -2.305 1.00 97.50 110 LYS A C 1
ATOM 896 O O . LYS A 1 110 ? -10.113 8.257 -1.733 1.00 97.50 110 LYS A O 1
ATOM 901 N N . GLU A 1 111 ? -12.276 8.828 -1.725 1.00 97.75 111 GLU A N 1
ATOM 902 C CA . GLU A 1 111 ? -12.313 9.339 -0.353 1.00 97.75 111 GLU A CA 1
ATOM 903 C C . GLU A 1 111 ? -12.014 8.215 0.640 1.00 97.75 111 GLU A C 1
ATOM 905 O O . GLU A 1 111 ? -11.186 8.394 1.528 1.00 97.75 111 GLU A O 1
ATOM 910 N N . MET A 1 112 ? -12.589 7.028 0.425 1.00 97.88 112 MET A N 1
ATOM 911 C CA . MET A 1 112 ? -12.304 5.847 1.242 1.00 97.88 112 MET A CA 1
ATOM 912 C C . MET A 1 112 ? -10.837 5.404 1.127 1.00 97.88 112 MET A C 1
ATOM 914 O O . MET A 1 112 ? -10.234 4.987 2.113 1.00 97.88 112 MET A O 1
ATOM 918 N N . ARG A 1 113 ? -10.223 5.545 -0.058 1.00 97.69 113 ARG A N 1
ATOM 919 C CA . ARG A 1 113 ? -8.780 5.297 -0.243 1.00 97.69 113 ARG A CA 1
ATOM 920 C C . ARG A 1 113 ? -7.925 6.238 0.595 1.00 97.69 113 ARG A C 1
ATOM 922 O O . ARG A 1 113 ? -7.002 5.792 1.272 1.00 97.69 113 ARG A O 1
ATOM 929 N N . VAL A 1 114 ? -8.234 7.532 0.545 1.00 96.94 114 VAL A N 1
ATOM 930 C CA . VAL A 1 114 ? -7.540 8.554 1.341 1.00 96.94 114 VAL A CA 1
ATOM 931 C C . VAL A 1 114 ? -7.717 8.280 2.831 1.00 96.94 114 VAL A C 1
ATOM 933 O O . VAL A 1 114 ? -6.755 8.372 3.588 1.00 96.94 114 VAL A O 1
ATOM 936 N N . GLU A 1 115 ? -8.925 7.905 3.244 1.00 96.94 115 GLU A N 1
ATOM 937 C CA . GLU A 1 115 ? -9.228 7.595 4.635 1.00 96.94 115 GLU A CA 1
ATOM 938 C C . GLU A 1 115 ? -8.461 6.372 5.147 1.00 96.94 115 GLU A C 1
ATOM 940 O O . GLU A 1 115 ? -7.891 6.434 6.233 1.00 96.94 115 GLU A O 1
ATOM 945 N N . LEU A 1 116 ? -8.377 5.296 4.358 1.00 97.44 116 LEU A N 1
ATOM 946 C CA . LEU A 1 116 ? -7.578 4.126 4.716 1.00 97.44 116 LEU A CA 1
ATOM 947 C C . LEU A 1 116 ? -6.088 4.471 4.840 1.00 97.44 116 LEU A C 1
ATOM 949 O O . LEU A 1 116 ? -5.456 4.074 5.813 1.00 97.44 116 LEU A O 1
ATOM 953 N N . ILE A 1 117 ? -5.523 5.233 3.892 1.00 96.94 117 ILE A N 1
ATOM 954 C CA . ILE A 1 117 ? -4.118 5.676 3.971 1.00 96.94 117 ILE A CA 1
ATOM 955 C C . ILE A 1 117 ? -3.884 6.488 5.243 1.00 96.94 117 ILE A C 1
ATOM 957 O O . ILE A 1 117 ? -2.896 6.262 5.936 1.00 96.94 117 ILE A O 1
ATOM 961 N N . LYS A 1 118 ? -4.795 7.412 5.562 1.00 96.69 118 LYS A N 1
ATOM 962 C CA . LYS A 1 118 ? -4.706 8.212 6.781 1.00 96.69 118 LYS A CA 1
ATOM 963 C C . LYS A 1 118 ? -4.738 7.329 8.029 1.00 96.69 118 LYS A C 1
ATOM 965 O O . LYS A 1 118 ? -3.856 7.462 8.863 1.00 96.69 118 LYS A O 1
ATOM 970 N N . ALA A 1 119 ? -5.687 6.401 8.117 1.00 96.56 119 ALA A N 1
ATOM 971 C CA . ALA A 1 119 ? -5.798 5.490 9.253 1.00 96.56 119 ALA A CA 1
ATOM 972 C C . ALA A 1 119 ? -4.534 4.628 9.430 1.00 96.56 119 ALA A C 1
ATOM 974 O O . ALA A 1 119 ? -3.986 4.557 10.526 1.00 96.56 119 ALA A O 1
ATOM 975 N N . MET A 1 120 ? -3.998 4.063 8.339 1.00 96.44 120 MET A N 1
ATOM 976 C CA . MET A 1 120 ? -2.729 3.325 8.377 1.00 96.44 120 MET A CA 1
ATOM 977 C C . MET A 1 120 ? -1.572 4.186 8.890 1.00 96.44 120 MET A C 1
ATOM 979 O O . MET A 1 120 ? -0.761 3.714 9.681 1.00 96.44 120 MET A O 1
ATOM 983 N N . CYS A 1 121 ? -1.482 5.434 8.426 1.00 95.88 121 CYS A N 1
ATOM 984 C CA . CYS A 1 121 ? -0.460 6.378 8.863 1.00 95.88 121 CYS A CA 1
ATOM 985 C C . CYS A 1 121 ? -0.607 6.779 10.339 1.00 95.88 121 CYS A C 1
ATOM 987 O O . CYS A 1 121 ? 0.413 6.976 10.997 1.00 95.88 121 CYS A O 1
ATOM 989 N N . ASP A 1 122 ? -1.834 6.953 10.833 1.00 95.06 122 ASP A N 1
ATOM 990 C CA . ASP A 1 122 ? -2.116 7.398 12.202 1.00 95.06 122 ASP A CA 1
ATOM 991 C C . ASP A 1 122 ? -1.832 6.281 13.228 1.00 95.06 122 ASP A C 1
ATOM 993 O O . ASP A 1 122 ? -1.308 6.563 14.299 1.00 95.06 122 ASP A O 1
ATOM 997 N N . ASP A 1 123 ? -2.076 5.010 12.887 1.00 92.62 123 ASP A N 1
ATOM 998 C CA . ASP A 1 123 ? -1.913 3.873 13.815 1.00 92.62 123 ASP A CA 1
ATOM 999 C C . ASP A 1 123 ? -0.456 3.472 14.107 1.00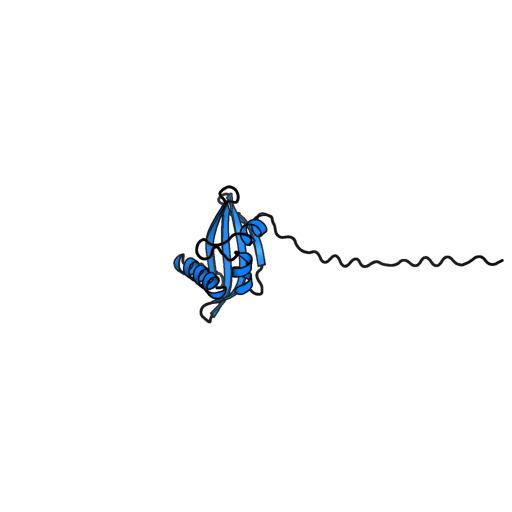 92.62 123 ASP A C 1
ATOM 1001 O O . ASP A 1 123 ? -0.199 2.699 15.031 1.00 92.62 123 ASP A O 1
ATOM 1005 N N . VAL A 1 124 ? 0.504 3.935 13.302 1.00 87.12 124 VAL A N 1
ATOM 1006 C CA . VAL A 1 124 ? 1.935 3.619 13.483 1.00 87.12 124 VAL A CA 1
ATOM 1007 C C . VAL A 1 124 ? 2.745 4.765 14.098 1.00 87.12 124 VAL A C 1
ATOM 1009 O O . VAL A 1 124 ? 3.943 4.579 14.349 1.00 87.12 124 VAL A O 1
ATOM 1012 N N . GLN A 1 125 ? 2.124 5.935 14.287 1.00 79.00 125 GLN A N 1
ATOM 1013 C CA . GLN A 1 125 ? 2.712 7.121 14.926 1.00 79.00 125 GLN A CA 1
ATOM 1014 C C . GLN A 1 125 ? 2.739 6.975 16.445 1.00 79.00 125 GLN A C 1
ATOM 1016 O O . GLN A 1 125 ? 3.796 7.325 17.017 1.00 79.00 125 GLN A O 1
#

Foldseek 3Di:
DDDDDDDPPPPPPPPPPPPPPDDDPLCVLQQQADDPLARPDGPVQLCCVFFVPWDKDWDADPVGFTKIKIWHWGQDPNDIWTKIFIKTDDVPVSDIDRPWMDTNNHTDDPVVVVVSSNVSNVVVD

Radius of gyration: 22.3 Å; chains: 1; bounding box: 61×72×35 Å

Sequence (125 aa):
MMFRSFVAAVVLLVASATTCFAYSDEIEWLRNKSFKACPNYYVWRLIENYFPDARWDSGWSDEGDYIVNVRGKMSFKGQNVKALLQFTIDPKRGKFDMNALEFNGQPQSKEMRVELIKAMCDDVQ

Secondary structure (DSSP, 8-state):
---------------------PPPHHHHHHHT-B-TT-TTSBHHHHHHHH-TT-EEEEEE-TTS-EEEEEEEEEEETTEEEEEEEEEEEETTTTEEEEEEEEETTEE--HHHHHHHHHHHHHTT-

Organism: NCBI:txid295255